Protein AF-A0AAU1XKJ4-F1 (afdb_monomer_lite)

Structure (mmCIF, N/CA/C/O backbone):
data_AF-A0AAU1XKJ4-F1
#
_entry.id   AF-A0AAU1XKJ4-F1
#
loop_
_atom_site.group_PDB
_atom_site.id
_atom_site.type_symbol
_atom_site.label_atom_id
_atom_site.label_alt_id
_atom_site.label_comp_id
_atom_site.label_asym_id
_atom_site.label_entity_id
_atom_site.label_seq_id
_atom_site.pdbx_PDB_ins_code
_atom_site.Cartn_x
_atom_site.Cartn_y
_atom_site.Cartn_z
_atom_site.occupancy
_atom_site.B_iso_or_equiv
_atom_site.auth_seq_id
_atom_site.auth_comp_id
_atom_site.auth_asym_id
_atom_site.auth_atom_id
_atom_site.pdbx_PDB_model_num
ATOM 1 N N . MET A 1 1 ? 27.757 1.708 -13.184 1.00 52.53 1 MET A N 1
ATOM 2 C CA . MET A 1 1 ? 26.737 0.658 -12.968 1.00 52.53 1 MET A CA 1
ATOM 3 C C . MET A 1 1 ? 26.256 0.774 -11.528 1.00 52.53 1 MET A C 1
ATOM 5 O O . MET A 1 1 ? 27.087 0.682 -10.637 1.00 52.53 1 MET A O 1
ATOM 9 N N . ARG A 1 2 ? 24.975 1.084 -11.277 1.00 63.66 2 ARG A N 1
ATOM 10 C CA . ARG A 1 2 ? 24.439 1.049 -9.904 1.00 63.66 2 ARG A CA 1
ATOM 11 C C . ARG A 1 2 ? 24.197 -0.413 -9.542 1.00 63.66 2 ARG A C 1
ATOM 13 O O . ARG A 1 2 ? 23.390 -1.063 -10.196 1.00 63.66 2 ARG A O 1
ATOM 20 N N . ILE A 1 3 ? 24.924 -0.915 -8.551 1.00 77.88 3 ILE A N 1
ATOM 21 C CA . ILE A 1 3 ? 24.706 -2.248 -7.992 1.00 77.88 3 ILE A CA 1
ATOM 22 C C . ILE A 1 3 ? 23.727 -2.063 -6.835 1.00 77.88 3 ILE A C 1
ATOM 24 O O . ILE A 1 3 ? 24.042 -1.385 -5.859 1.00 77.88 3 ILE A O 1
ATOM 28 N N . TYR A 1 4 ? 22.517 -2.592 -6.988 1.00 82.12 4 TYR A N 1
ATOM 29 C CA . TYR A 1 4 ? 21.542 -2.657 -5.904 1.00 82.12 4 TYR A CA 1
ATOM 30 C C . TYR A 1 4 ? 21.776 -3.940 -5.100 1.00 82.12 4 TYR A C 1
ATOM 32 O O . TYR A 1 4 ? 22.198 -4.937 -5.693 1.00 82.12 4 TYR A O 1
ATOM 40 N N . PRO A 1 5 ? 21.512 -3.946 -3.782 1.00 90.19 5 PRO A N 1
ATOM 41 C CA . PRO A 1 5 ? 21.497 -5.196 -3.032 1.00 90.19 5 PRO A CA 1
ATOM 42 C C . PRO A 1 5 ? 20.415 -6.126 -3.591 1.00 90.19 5 PRO A C 1
ATOM 44 O O . PRO A 1 5 ? 19.468 -5.668 -4.240 1.00 90.19 5 PRO A O 1
ATOM 47 N N . GLU A 1 6 ? 20.526 -7.422 -3.312 1.00 93.12 6 GLU A N 1
ATOM 48 C CA . GLU A 1 6 ? 19.455 -8.365 -3.626 1.00 93.12 6 GLU A CA 1
ATOM 49 C C . GLU A 1 6 ? 18.134 -7.867 -3.007 1.00 93.12 6 GLU A C 1
ATOM 51 O O . GLU A 1 6 ? 18.108 -7.495 -1.827 1.00 93.12 6 GLU A O 1
ATOM 56 N N . PRO A 1 7 ? 17.048 -7.747 -3.792 1.00 93.44 7 PRO A N 1
ATOM 57 C CA . PRO A 1 7 ? 15.790 -7.266 -3.253 1.00 93.44 7 PRO A CA 1
ATOM 58 C C . PRO A 1 7 ? 15.210 -8.301 -2.275 1.00 93.44 7 PRO A C 1
ATOM 60 O O . PRO A 1 7 ? 15.307 -9.502 -2.529 1.00 93.44 7 PRO A O 1
ATOM 63 N N . PRO A 1 8 ? 14.544 -7.866 -1.189 1.00 93.69 8 PRO A N 1
ATOM 64 C CA . PRO A 1 8 ? 13.784 -8.771 -0.336 1.00 93.69 8 PRO A CA 1
ATOM 65 C C . PRO A 1 8 ? 12.770 -9.599 -1.136 1.00 93.69 8 PRO A C 1
ATOM 67 O O . PRO A 1 8 ? 12.296 -9.173 -2.193 1.00 93.69 8 PRO A O 1
ATOM 70 N N . ALA A 1 9 ? 12.382 -10.758 -0.603 1.00 91.75 9 ALA A N 1
ATOM 71 C CA . ALA A 1 9 ? 11.401 -11.629 -1.245 1.00 91.75 9 ALA A CA 1
ATOM 72 C C . ALA A 1 9 ? 10.112 -10.868 -1.606 1.00 91.75 9 ALA A C 1
ATOM 74 O O . ALA A 1 9 ? 9.531 -10.160 -0.783 1.00 91.75 9 ALA A O 1
ATOM 75 N N . GLY A 1 10 ? 9.648 -11.018 -2.847 1.00 92.75 10 GLY A N 1
ATOM 76 C CA . GLY A 1 10 ? 8.478 -10.290 -3.336 1.00 92.75 10 GLY A CA 1
ATOM 77 C C . GLY A 1 10 ? 8.740 -8.812 -3.638 1.00 92.75 10 GLY A C 1
ATOM 78 O O . GLY A 1 10 ? 7.778 -8.071 -3.806 1.00 92.75 10 GLY A O 1
ATOM 79 N N . CYS A 1 11 ? 9.993 -8.375 -3.755 1.00 95.94 11 CYS A N 1
ATOM 80 C CA . CYS A 1 11 ? 10.359 -7.038 -4.216 1.00 95.94 11 CYS A CA 1
ATOM 81 C C . CYS A 1 11 ? 11.286 -7.088 -5.435 1.00 95.94 11 CYS A C 1
ATOM 83 O O . CYS A 1 11 ? 11.863 -8.122 -5.762 1.00 95.94 11 CYS A O 1
ATOM 85 N N . TYR A 1 12 ? 11.444 -5.948 -6.101 1.00 95.62 12 TYR A N 1
ATOM 86 C CA . TYR A 1 12 ? 12.410 -5.772 -7.182 1.00 95.62 12 TYR A CA 1
ATOM 87 C C . TYR A 1 12 ? 12.913 -4.325 -7.240 1.00 95.62 12 TYR A C 1
ATOM 89 O O . TYR A 1 12 ? 12.227 -3.398 -6.810 1.00 95.62 12 TYR A O 1
ATOM 97 N N . TRP A 1 13 ? 14.110 -4.110 -7.783 1.00 95.19 13 TRP A N 1
ATOM 98 C CA . TRP A 1 13 ? 14.658 -2.767 -7.984 1.00 95.19 13 TRP A CA 1
ATOM 99 C C . TRP A 1 13 ? 14.323 -2.238 -9.376 1.00 95.19 13 TRP A C 1
ATOM 101 O O . TRP A 1 13 ? 14.498 -2.933 -10.373 1.00 95.19 13 TRP A O 1
ATOM 111 N N . SER A 1 14 ? 13.898 -0.979 -9.457 1.00 94.31 14 SER A N 1
ATOM 112 C CA . SER A 1 14 ? 13.835 -0.241 -10.721 1.00 94.31 14 SER A CA 1
ATOM 113 C C . SER A 1 14 ? 14.092 1.236 -10.473 1.00 94.31 14 SER A C 1
ATOM 115 O O . SER A 1 14 ? 13.501 1.833 -9.573 1.00 94.31 14 SER A O 1
ATOM 117 N N . SER A 1 15 ? 14.987 1.818 -11.274 1.00 89.38 15 SER A N 1
ATOM 118 C CA . SER A 1 15 ? 15.347 3.242 -11.240 1.00 89.38 15 SER A CA 1
ATOM 119 C C . SER A 1 15 ? 15.716 3.782 -9.849 1.00 89.38 15 SER A C 1
ATOM 121 O O . SER A 1 15 ? 15.490 4.947 -9.546 1.00 89.38 15 SER A O 1
ATOM 123 N N . GLY A 1 16 ? 16.319 2.951 -8.993 1.00 90.12 16 GLY A N 1
ATOM 124 C CA . GLY A 1 16 ? 16.716 3.340 -7.633 1.00 90.12 16 GLY A CA 1
ATOM 125 C C . GLY A 1 16 ? 15.623 3.239 -6.578 1.00 90.12 16 GLY A C 1
ATOM 126 O O . GLY A 1 16 ? 15.869 3.596 -5.432 1.00 90.12 16 GLY A O 1
ATOM 127 N N . THR A 1 17 ? 14.455 2.723 -6.942 1.00 94.06 17 THR A N 1
ATOM 128 C CA . THR A 1 17 ? 13.331 2.503 -6.038 1.00 94.06 17 THR A CA 1
ATOM 129 C C . THR A 1 17 ? 13.136 1.007 -5.821 1.00 94.06 17 THR A C 1
ATOM 131 O O . THR A 1 17 ? 13.204 0.226 -6.775 1.00 94.06 17 THR A O 1
ATOM 134 N N . LEU A 1 18 ? 12.905 0.610 -4.568 1.00 96.69 18 LEU A N 1
ATOM 135 C CA . LEU A 1 18 ? 12.496 -0.747 -4.229 1.00 96.69 18 LEU A CA 1
ATOM 136 C C . LEU A 1 18 ? 10.986 -0.853 -4.421 1.00 96.69 18 LEU A C 1
ATOM 138 O O . LEU A 1 18 ? 10.225 -0.138 -3.772 1.00 96.69 18 LEU A O 1
ATOM 142 N N . TRP A 1 19 ? 10.552 -1.726 -5.317 1.00 96.88 19 TRP A N 1
ATOM 143 C CA . TRP A 1 19 ? 9.151 -1.929 -5.655 1.00 96.88 19 TRP A CA 1
ATOM 144 C C . TRP A 1 19 ? 8.639 -3.213 -5.032 1.00 96.88 19 TRP A C 1
ATOM 146 O O . TRP A 1 19 ? 9.316 -4.239 -5.073 1.00 96.88 19 TRP A O 1
ATOM 156 N N . TRP A 1 20 ? 7.424 -3.166 -4.499 1.00 96.19 20 TRP A N 1
ATOM 157 C CA . TRP A 1 20 ? 6.749 -4.346 -3.979 1.00 96.19 20 TRP A CA 1
ATOM 158 C C . TRP A 1 20 ? 5.973 -5.076 -5.079 1.00 96.19 20 TRP A C 1
ATOM 160 O O . TRP A 1 20 ? 5.207 -4.477 -5.832 1.00 96.19 20 TRP A O 1
ATOM 170 N N . THR A 1 21 ? 6.111 -6.393 -5.144 1.00 94.00 21 THR A N 1
ATOM 171 C CA . THR A 1 21 ? 5.265 -7.262 -5.962 1.00 94.00 21 T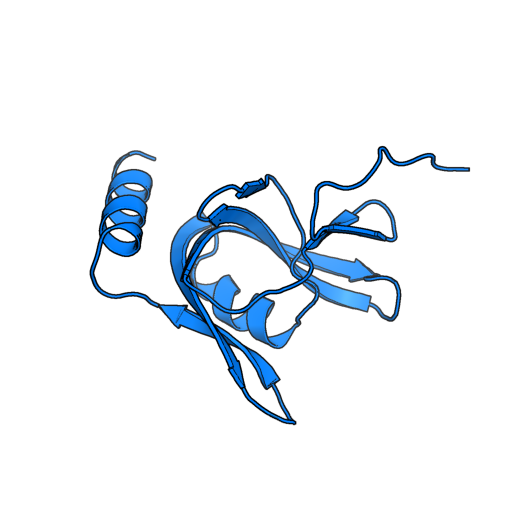HR A CA 1
ATOM 172 C C . THR A 1 21 ? 3.956 -7.478 -5.222 1.00 94.00 21 THR A C 1
ATOM 174 O O . THR A 1 21 ? 3.890 -8.250 -4.268 1.00 94.00 21 THR A O 1
ATOM 177 N N . VAL A 1 22 ? 2.914 -6.775 -5.664 1.00 93.00 22 VAL A N 1
ATOM 178 C CA . VAL A 1 22 ? 1.602 -6.787 -5.008 1.00 93.00 22 VAL A CA 1
ATOM 179 C C . VAL A 1 22 ? 1.047 -8.209 -4.919 1.00 93.00 22 VAL A C 1
ATOM 181 O O . VAL A 1 22 ? 0.990 -8.933 -5.914 1.00 93.00 22 VAL A O 1
ATOM 184 N N . GLN A 1 23 ? 0.599 -8.582 -3.723 1.00 91.44 23 GLN A N 1
ATOM 185 C CA . GLN A 1 23 ? -0.062 -9.852 -3.439 1.00 91.44 23 GLN A CA 1
ATOM 186 C C . GLN A 1 23 ? -1.406 -9.594 -2.746 1.00 91.44 23 GLN A C 1
ATOM 188 O O . GLN A 1 23 ? -1.511 -8.629 -1.984 1.00 91.44 23 GLN A O 1
ATOM 193 N N . PRO A 1 24 ? -2.432 -10.427 -2.996 1.00 93.25 24 PRO A N 1
ATOM 194 C CA . PRO A 1 24 ? -3.698 -10.324 -2.285 1.00 93.25 24 PRO A CA 1
ATOM 195 C C . PRO A 1 24 ? -3.542 -10.734 -0.815 1.00 93.25 24 PRO A C 1
ATOM 197 O O . PRO A 1 24 ? -2.675 -11.541 -0.479 1.00 93.25 24 PRO A O 1
ATOM 200 N N . GLY A 1 25 ? -4.422 -10.215 0.040 1.00 94.44 25 GLY A N 1
ATOM 201 C CA . GLY A 1 25 ? -4.462 -10.535 1.469 1.00 94.44 25 GLY A CA 1
ATOM 202 C C . GLY A 1 25 ? -4.439 -9.306 2.371 1.00 94.44 25 GLY A C 1
ATOM 203 O O . GLY A 1 25 ? -4.428 -8.171 1.895 1.00 94.44 25 GLY A O 1
ATOM 204 N N . ASP A 1 26 ? -4.459 -9.551 3.679 1.00 96.31 26 ASP A N 1
ATOM 205 C CA . ASP A 1 26 ? -4.487 -8.494 4.690 1.00 96.31 26 ASP A CA 1
ATOM 206 C C . ASP A 1 26 ? -3.085 -7.960 4.946 1.00 96.31 26 ASP A C 1
ATOM 208 O O . ASP A 1 26 ? -2.145 -8.723 5.191 1.00 96.31 26 ASP A O 1
ATOM 212 N N . VAL A 1 27 ? -2.959 -6.640 4.882 1.00 96.69 27 VAL A N 1
ATOM 213 C CA . VAL A 1 27 ? -1.695 -5.928 5.002 1.00 96.69 27 VAL A CA 1
ATOM 214 C C . VAL A 1 27 ? -1.920 -4.650 5.796 1.00 96.69 27 VAL A C 1
ATOM 216 O O .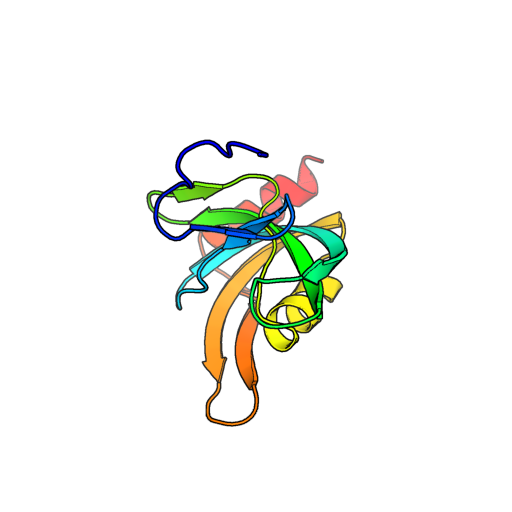 VAL A 1 27 ? -2.914 -3.948 5.610 1.00 96.69 27 VAL A O 1
ATOM 219 N N . LEU A 1 28 ? -0.972 -4.342 6.667 1.00 97.62 28 LEU A N 1
ATOM 220 C CA . LEU A 1 28 ? -0.885 -3.075 7.366 1.00 97.62 28 LEU A CA 1
ATOM 221 C C . LEU A 1 28 ? 0.141 -2.190 6.647 1.00 97.62 28 LEU A C 1
ATOM 223 O O . LEU A 1 28 ? 1.291 -2.585 6.471 1.00 97.62 28 LEU A O 1
ATOM 227 N N . PHE A 1 29 ? -0.268 -0.998 6.224 1.00 97.94 29 PHE A N 1
ATOM 228 C CA . PHE A 1 29 ? 0.607 -0.029 5.570 1.00 97.94 29 PHE A CA 1
ATOM 229 C C . PHE A 1 29 ? 0.796 1.211 6.426 1.00 97.94 29 PHE A C 1
ATOM 231 O O . PHE A 1 29 ? -0.184 1.724 6.947 1.00 97.94 29 PHE A O 1
ATOM 238 N N . PHE A 1 30 ? 2.005 1.763 6.478 1.00 98.19 30 PHE A N 1
ATOM 239 C CA . PHE A 1 30 ? 2.178 3.189 6.761 1.00 98.19 30 PHE A CA 1
ATOM 240 C C . PHE A 1 30 ? 2.397 3.914 5.441 1.00 98.19 30 PHE A C 1
ATOM 242 O O . PHE A 1 30 ? 3.333 3.581 4.713 1.00 98.19 30 PHE A O 1
ATOM 249 N N . VAL A 1 31 ? 1.550 4.885 5.105 1.00 97.94 31 VAL A N 1
ATOM 250 C CA . VAL A 1 31 ? 1.628 5.569 3.806 1.00 97.94 31 VAL A CA 1
ATOM 251 C C . VAL A 1 31 ? 2.408 6.868 3.950 1.00 97.94 31 VAL A C 1
ATOM 253 O O . VAL A 1 31 ? 1.919 7.826 4.537 1.00 97.94 31 VAL A O 1
ATOM 256 N N . HIS A 1 32 ? 3.611 6.937 3.378 1.00 98.00 32 HIS A N 1
ATOM 257 C CA . HIS A 1 32 ? 4.464 8.123 3.497 1.00 98.00 32 HIS A CA 1
ATOM 258 C C . HIS A 1 32 ? 3.999 9.250 2.572 1.00 98.00 32 HIS A C 1
ATOM 260 O O . HIS A 1 32 ? 3.687 10.348 3.022 1.00 98.00 32 HIS A O 1
ATOM 266 N N . HIS A 1 33 ? 3.995 8.994 1.264 1.00 97.19 33 HIS A N 1
ATOM 267 C CA . HIS A 1 33 ? 3.645 9.965 0.224 1.00 97.19 33 HIS A CA 1
ATOM 268 C C . HIS A 1 33 ? 3.497 9.268 -1.136 1.00 97.19 33 HIS A C 1
ATOM 270 O O . HIS A 1 33 ? 3.827 8.090 -1.292 1.00 97.19 33 HIS A O 1
ATOM 276 N N . LEU A 1 34 ? 3.021 10.011 -2.136 1.00 96.94 34 LEU A N 1
ATOM 277 C CA . LEU A 1 34 ? 3.037 9.589 -3.534 1.00 96.94 34 LEU A CA 1
ATOM 278 C C . LEU A 1 34 ? 4.286 10.123 -4.245 1.00 96.94 34 LEU A C 1
ATOM 280 O O . LEU A 1 34 ? 4.652 11.285 -4.083 1.00 96.94 34 LEU A O 1
ATOM 284 N N . VAL A 1 35 ? 4.893 9.297 -5.092 1.00 96.19 35 VAL A N 1
ATOM 285 C CA . VAL A 1 35 ? 6.001 9.673 -5.982 1.00 96.19 35 VAL A CA 1
ATOM 286 C C . VAL A 1 35 ? 5.653 9.365 -7.429 1.00 96.19 35 VAL A C 1
ATOM 288 O O . VAL A 1 35 ? 4.868 8.460 -7.707 1.00 96.19 35 VAL A O 1
ATOM 291 N N . ARG A 1 36 ? 6.267 10.083 -8.374 1.00 96.25 36 ARG A N 1
ATOM 292 C CA . ARG A 1 36 ? 6.374 9.611 -9.759 1.00 96.25 36 ARG A CA 1
ATOM 293 C C . ARG A 1 36 ? 7.681 8.854 -9.911 1.00 96.25 36 ARG A C 1
ATOM 295 O O . ARG A 1 36 ? 8.740 9.411 -9.642 1.00 96.25 36 ARG A O 1
ATOM 302 N N . ALA A 1 37 ? 7.603 7.591 -10.307 1.00 94.62 37 ALA A N 1
ATOM 303 C CA . ALA A 1 37 ? 8.782 6.754 -10.478 1.00 94.62 37 ALA A CA 1
ATOM 304 C C . ALA A 1 37 ? 8.584 5.733 -11.602 1.00 94.62 37 ALA A C 1
ATOM 306 O O . ALA A 1 37 ? 7.464 5.313 -11.904 1.00 94.62 37 ALA A O 1
ATOM 307 N N . HIS A 1 38 ? 9.691 5.329 -12.223 1.00 94.06 38 HIS A N 1
ATOM 308 C CA . HIS A 1 38 ? 9.688 4.330 -13.285 1.00 94.06 38 HIS A CA 1
ATOM 309 C C . HIS A 1 38 ? 9.762 2.921 -12.688 1.00 94.06 38 HIS A C 1
ATOM 311 O O . HIS A 1 38 ? 10.758 2.549 -12.064 1.00 94.06 38 HIS A O 1
ATOM 317 N N . ASN A 1 39 ? 8.721 2.117 -12.903 1.00 91.69 39 ASN A N 1
ATOM 318 C CA . ASN A 1 39 ? 8.586 0.788 -12.293 1.00 91.69 39 ASN A CA 1
ATOM 319 C C . ASN A 1 39 ? 9.230 -0.352 -13.102 1.00 91.69 39 ASN A C 1
ATOM 321 O O . ASN A 1 39 ? 8.980 -1.518 -12.810 1.00 91.69 39 ASN A O 1
ATOM 325 N N . GLY A 1 40 ? 9.988 -0.008 -14.143 1.00 90.06 40 GLY A N 1
ATOM 326 C CA . GLY A 1 40 ? 10.636 -0.937 -15.074 1.00 90.06 40 GLY A CA 1
ATOM 327 C C . GLY A 1 40 ? 9.905 -1.039 -16.412 1.00 90.06 40 GLY A C 1
ATOM 328 O O . GLY A 1 40 ? 10.527 -1.348 -17.421 1.00 90.06 40 GLY A O 1
ATOM 329 N N . HIS A 1 41 ? 8.620 -0.680 -16.448 1.00 88.94 41 HIS A N 1
ATOM 330 C CA . HIS A 1 41 ? 7.799 -0.713 -17.661 1.00 88.94 41 HIS A CA 1
ATOM 331 C C . HIS A 1 41 ? 7.319 0.669 -18.103 1.00 88.94 41 HIS A C 1
ATOM 333 O O . HIS A 1 41 ? 7.192 0.922 -19.297 1.00 88.94 41 HIS A O 1
ATOM 339 N N . ARG A 1 42 ? 6.994 1.542 -17.145 1.00 92.19 42 ARG A N 1
ATOM 340 C CA . ARG A 1 42 ? 6.543 2.914 -17.401 1.00 92.19 42 ARG A CA 1
ATOM 341 C C . ARG A 1 42 ? 6.704 3.784 -16.159 1.00 92.19 42 ARG A C 1
ATOM 343 O O . ARG A 1 42 ? 6.849 3.275 -15.044 1.00 92.19 42 ARG A O 1
ATOM 350 N N . GLU A 1 43 ? 6.600 5.095 -16.342 1.00 95.19 43 GLU A N 1
ATOM 351 C CA . GLU A 1 43 ? 6.399 6.020 -15.228 1.00 95.19 43 GLU A CA 1
ATOM 352 C C . GLU A 1 43 ? 4.995 5.839 -14.633 1.00 95.19 43 GLU A C 1
ATOM 354 O O . GLU A 1 43 ? 3.993 5.762 -15.351 1.00 95.19 43 GLU A O 1
ATOM 359 N N . VAL A 1 44 ? 4.922 5.750 -13.307 1.00 94.38 44 VAL A N 1
ATOM 360 C CA . VAL A 1 44 ? 3.670 5.636 -12.557 1.00 94.38 44 VAL A CA 1
ATOM 361 C C . VAL A 1 44 ? 3.682 6.556 -11.343 1.00 94.38 44 VAL A C 1
ATOM 363 O O . VAL A 1 44 ? 4.735 6.837 -10.773 1.00 94.38 44 VAL A O 1
ATOM 366 N N . THR A 1 45 ? 2.495 6.979 -10.909 1.00 95.88 45 THR A N 1
ATOM 367 C CA . THR A 1 45 ? 2.304 7.502 -9.552 1.00 95.88 45 THR A CA 1
ATOM 368 C C . THR A 1 45 ? 2.207 6.326 -8.585 1.00 95.88 45 THR A C 1
ATOM 370 O O . THR A 1 45 ? 1.283 5.516 -8.696 1.00 95.88 45 THR A O 1
ATOM 373 N N . ALA A 1 46 ? 3.159 6.234 -7.663 1.00 97.12 46 ALA A N 1
ATOM 374 C CA . ALA A 1 46 ? 3.317 5.143 -6.715 1.00 97.12 46 ALA A CA 1
ATOM 375 C C . ALA A 1 46 ? 3.236 5.656 -5.277 1.00 97.12 46 ALA A C 1
ATOM 377 O O . ALA A 1 46 ? 3.838 6.677 -4.954 1.00 97.12 46 ALA A O 1
ATOM 378 N N . ALA A 1 47 ? 2.529 4.939 -4.409 1.00 97.88 47 ALA A N 1
ATOM 379 C CA . ALA A 1 47 ? 2.606 5.169 -2.972 1.00 97.88 47 ALA A CA 1
ATOM 380 C C . ALA A 1 47 ? 3.906 4.575 -2.431 1.00 97.88 47 ALA A C 1
ATOM 382 O O . ALA A 1 47 ? 4.207 3.411 -2.700 1.00 97.88 47 ALA A O 1
ATOM 383 N N . VAL A 1 48 ? 4.660 5.374 -1.678 1.00 98.19 48 VAL A N 1
ATOM 384 C CA . VAL A 1 48 ? 5.788 4.904 -0.873 1.00 98.19 48 VAL A CA 1
ATOM 385 C C . VAL A 1 48 ? 5.250 4.545 0.499 1.00 98.19 48 VAL A C 1
ATOM 387 O O . VAL A 1 48 ? 4.657 5.386 1.177 1.00 98.19 48 VAL A O 1
ATOM 390 N N . VAL A 1 49 ? 5.444 3.294 0.896 1.00 98.25 49 VAL A N 1
ATOM 391 C CA . VAL A 1 49 ? 4.836 2.732 2.097 1.00 98.25 49 VAL A CA 1
ATOM 392 C C . VAL A 1 49 ? 5.843 1.938 2.916 1.00 98.25 49 VAL A C 1
ATOM 394 O O . VAL A 1 49 ? 6.781 1.353 2.371 1.00 98.25 49 VAL A O 1
ATOM 397 N N . ASP A 1 50 ? 5.620 1.881 4.221 1.00 97.75 50 ASP A N 1
ATOM 398 C CA . ASP A 1 50 ? 6.044 0.712 4.986 1.00 97.75 50 ASP A CA 1
ATOM 399 C C . ASP A 1 50 ? 4.928 -0.326 4.901 1.00 97.75 50 ASP A C 1
ATOM 401 O O . ASP A 1 50 ? 3.752 0.032 4.921 1.00 97.75 50 ASP A O 1
ATOM 405 N N . LEU A 1 51 ? 5.285 -1.598 4.785 1.00 95.81 51 LEU A N 1
ATOM 406 C CA . LEU A 1 51 ? 4.356 -2.716 4.683 1.00 95.81 51 LEU A CA 1
ATOM 407 C C . LEU A 1 51 ? 4.650 -3.705 5.802 1.00 95.81 51 LEU A C 1
ATOM 409 O O . LEU A 1 51 ? 5.795 -4.100 5.995 1.00 95.81 51 LEU A O 1
ATOM 413 N N . HIS A 1 52 ? 3.596 -4.142 6.476 1.00 95.62 52 HIS A N 1
ATOM 414 C CA . HIS A 1 52 ? 3.616 -5.150 7.523 1.00 95.62 52 HIS A CA 1
ATOM 415 C C . HIS A 1 52 ? 2.569 -6.217 7.200 1.00 95.62 52 HIS A C 1
ATOM 417 O O . HIS A 1 52 ? 1.385 -5.929 7.007 1.00 95.62 52 HIS A O 1
ATOM 423 N N . ARG A 1 53 ? 3.002 -7.471 7.113 1.00 91.56 53 ARG A N 1
ATOM 424 C CA . ARG A 1 53 ? 2.134 -8.637 6.907 1.00 91.56 53 ARG A CA 1
ATOM 425 C C . ARG A 1 53 ? 2.744 -9.854 7.581 1.00 91.56 53 ARG A C 1
ATOM 427 O O . ARG A 1 53 ? 3.890 -9.846 8.016 1.00 91.56 53 ARG A O 1
ATOM 434 N N . THR A 1 54 ? 1.995 -10.950 7.631 1.00 88.31 54 THR A N 1
ATOM 435 C CA . THR A 1 54 ? 2.509 -12.198 8.207 1.00 88.31 54 THR A CA 1
ATOM 436 C C . THR A 1 54 ? 3.789 -12.647 7.494 1.00 88.31 54 THR A C 1
ATOM 438 O O . THR A 1 54 ? 3.765 -12.931 6.296 1.00 88.31 54 THR A O 1
ATOM 441 N N . GLY A 1 55 ? 4.890 -12.693 8.252 1.00 87.31 55 GLY A N 1
ATOM 442 C CA . GLY A 1 55 ? 6.210 -13.129 7.791 1.00 87.31 55 GLY A CA 1
ATOM 443 C C . GLY A 1 55 ? 7.004 -12.092 6.995 1.00 87.31 55 GLY A C 1
ATOM 444 O O . GLY A 1 55 ? 8.033 -12.450 6.429 1.00 87.31 55 GLY A O 1
ATOM 445 N N . GLN A 1 56 ? 6.544 -10.840 6.902 1.00 90.94 56 GLN A N 1
ATOM 446 C CA . GLN A 1 56 ? 7.241 -9.824 6.121 1.00 90.94 56 GLN A CA 1
ATOM 447 C C . GLN A 1 56 ? 6.965 -8.406 6.623 1.00 90.94 56 GLN A C 1
ATOM 449 O O . GLN A 1 56 ? 5.828 -7.934 6.585 1.00 90.94 56 GLN A O 1
ATOM 454 N N . ASP A 1 57 ? 8.051 -7.713 6.956 1.00 95.00 57 ASP A N 1
ATOM 455 C CA . ASP A 1 57 ? 8.078 -6.287 7.255 1.00 95.00 57 ASP A CA 1
ATOM 456 C C . ASP A 1 57 ? 9.032 -5.598 6.275 1.00 95.00 57 ASP A C 1
ATOM 458 O O . ASP A 1 57 ? 10.214 -5.933 6.179 1.00 95.00 57 ASP A O 1
ATOM 462 N N . LEU A 1 58 ? 8.508 -4.652 5.503 1.00 95.62 58 LEU A N 1
ATOM 463 C CA . LEU A 1 58 ? 9.243 -3.906 4.490 1.00 95.62 58 LEU A CA 1
ATOM 464 C C . LEU A 1 58 ? 9.135 -2.414 4.775 1.00 95.62 58 LEU A C 1
ATOM 466 O O . LEU A 1 58 ? 8.077 -1.908 5.141 1.00 95.62 58 LEU A O 1
ATOM 470 N N . LYS A 1 59 ? 10.232 -1.693 4.560 1.00 95.81 59 LYS A N 1
ATOM 471 C CA . LYS A 1 59 ? 10.310 -0.250 4.787 1.00 95.81 59 LYS A CA 1
ATOM 472 C C . LYS A 1 59 ? 10.522 0.487 3.475 1.00 95.81 59 LYS A C 1
ATOM 474 O O . LYS A 1 59 ? 11.339 0.062 2.659 1.00 95.81 59 LYS A O 1
ATOM 479 N N . ARG A 1 60 ? 9.808 1.604 3.299 1.00 96.06 60 ARG A N 1
ATOM 480 C CA . ARG A 1 60 ? 9.933 2.523 2.151 1.00 96.06 60 ARG A CA 1
ATOM 481 C C . ARG A 1 60 ? 9.916 1.827 0.782 1.00 96.06 60 ARG A C 1
ATOM 483 O O . ARG A 1 60 ? 10.759 2.095 -0.074 1.00 96.06 60 ARG A O 1
ATOM 490 N N . VAL A 1 61 ? 8.943 0.950 0.567 1.00 97.31 61 VAL A N 1
ATOM 491 C CA . VAL A 1 61 ? 8.714 0.295 -0.726 1.00 97.31 61 VAL A CA 1
ATOM 492 C C . VAL A 1 61 ? 7.684 1.057 -1.548 1.00 97.31 61 VAL A C 1
ATOM 494 O O . VAL A 1 61 ? 6.716 1.592 -1.014 1.00 97.31 61 VAL A O 1
ATOM 497 N N . ALA A 1 62 ? 7.881 1.109 -2.861 1.00 97.69 62 ALA A N 1
ATOM 498 C CA . ALA A 1 62 ? 6.927 1.697 -3.786 1.00 97.69 62 ALA A CA 1
ATOM 499 C C . ALA A 1 62 ? 5.909 0.659 -4.265 1.00 97.69 62 ALA A C 1
ATOM 501 O O . ALA A 1 62 ? 6.252 -0.470 -4.629 1.00 97.69 62 ALA A O 1
ATOM 502 N N . VAL A 1 63 ? 4.644 1.064 -4.318 1.00 96.62 63 VAL A N 1
ATOM 503 C CA . VAL A 1 63 ? 3.553 0.247 -4.845 1.00 96.62 63 VAL A CA 1
ATOM 504 C C . VAL A 1 63 ? 3.452 0.442 -6.368 1.00 96.62 63 VAL A C 1
ATOM 506 O O . VAL A 1 63 ? 3.126 1.539 -6.824 1.00 96.62 63 VAL A O 1
ATOM 509 N N . PRO A 1 64 ? 3.671 -0.599 -7.198 1.00 93.62 64 PRO A N 1
ATOM 510 C CA . PRO A 1 64 ? 3.729 -0.462 -8.659 1.00 93.62 64 PRO A CA 1
ATOM 511 C C . PRO A 1 64 ? 2.365 -0.262 -9.321 1.00 93.62 64 PRO A C 1
ATOM 513 O O . PRO A 1 64 ? 2.297 0.071 -10.505 1.00 93.62 64 PRO A O 1
ATOM 516 N N . SER A 1 65 ? 1.274 -0.494 -8.588 1.00 92.62 65 SER A N 1
ATOM 517 C CA . SER A 1 65 ? -0.091 -0.352 -9.088 1.00 92.62 65 SER A CA 1
ATOM 518 C C . SER A 1 65 ? -0.611 1.074 -8.860 1.00 92.62 65 SER A C 1
ATOM 520 O O . SER A 1 65 ? -0.768 1.479 -7.703 1.00 92.62 65 SER A O 1
ATOM 522 N N . PRO A 1 66 ? -0.955 1.827 -9.925 1.00 92.06 66 PRO A N 1
ATOM 523 C CA . PRO A 1 66 ? -1.514 3.170 -9.777 1.00 92.06 66 PRO A CA 1
ATOM 524 C C . PRO A 1 66 ? -2.884 3.187 -9.091 1.00 92.06 66 PRO A C 1
ATOM 526 O O . PRO A 1 66 ? -3.190 4.129 -8.366 1.00 92.06 66 PRO A O 1
ATOM 529 N N . SER A 1 67 ? -3.723 2.163 -9.312 1.00 92.94 67 SER A N 1
ATOM 530 C CA . SER A 1 67 ? -5.039 2.083 -8.662 1.00 92.94 67 SER A CA 1
ATOM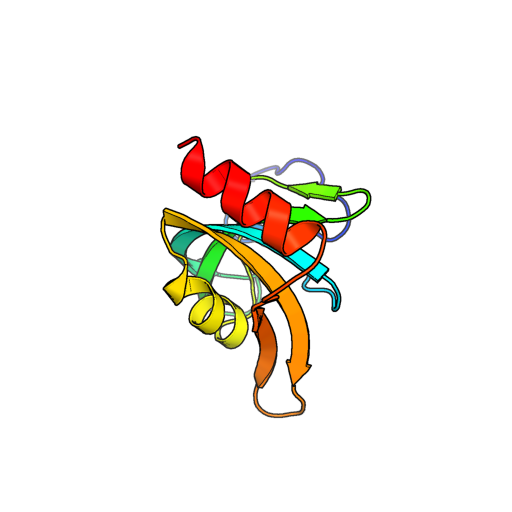 531 C C . SER A 1 67 ? -4.894 1.847 -7.165 1.00 92.94 67 SER A C 1
ATOM 533 O O . SER A 1 67 ? -5.523 2.549 -6.384 1.00 92.94 67 SER A O 1
ATOM 535 N N . LEU A 1 68 ? -3.999 0.937 -6.774 1.00 95.12 68 LEU A N 1
ATOM 536 C CA . LEU A 1 68 ? -3.732 0.664 -5.368 1.00 95.12 68 LEU A CA 1
ATOM 537 C C . LEU A 1 68 ? 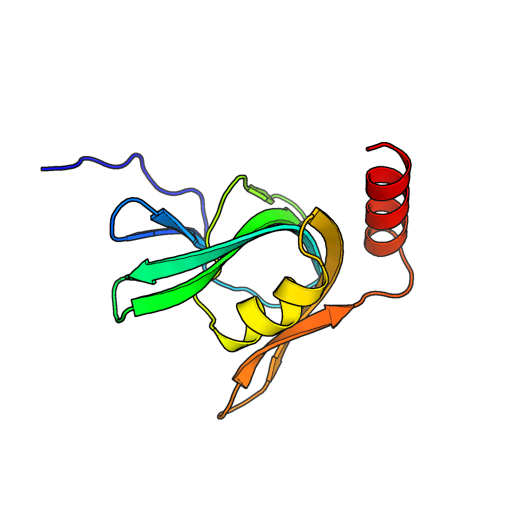-3.076 1.863 -4.680 1.00 95.12 68 LEU A C 1
ATOM 539 O O . LEU A 1 68 ? -3.468 2.224 -3.582 1.00 95.12 68 LEU A O 1
ATOM 543 N N . SER A 1 69 ? -2.124 2.521 -5.346 1.00 96.00 69 SER A N 1
ATOM 544 C CA . SER A 1 69 ? -1.486 3.731 -4.815 1.00 96.00 69 SER A CA 1
ATOM 545 C C . SER A 1 69 ? -2.491 4.857 -4.585 1.00 96.00 69 SER A C 1
ATOM 547 O O . SER A 1 69 ? -2.407 5.560 -3.586 1.00 96.00 69 SER A O 1
ATOM 549 N N . ARG A 1 70 ? -3.466 5.012 -5.490 1.00 94.81 70 ARG A N 1
ATOM 550 C CA . ARG A 1 70 ? -4.554 5.982 -5.334 1.00 94.81 70 ARG A CA 1
ATOM 551 C C . ARG A 1 70 ? -5.471 5.631 -4.170 1.00 94.81 70 ARG A C 1
ATOM 553 O O . ARG A 1 70 ? -5.817 6.530 -3.416 1.00 94.81 70 ARG A O 1
ATOM 560 N N . ASP A 1 71 ? -5.855 4.363 -4.042 1.00 95.88 71 ASP A N 1
ATOM 561 C CA . ASP A 1 71 ? -6.674 3.913 -2.917 1.00 95.88 71 ASP A CA 1
ATOM 562 C C . ASP A 1 71 ? -5.918 4.177 -1.599 1.00 95.88 71 ASP A C 1
ATOM 564 O O . ASP A 1 71 ? -6.483 4.759 -0.684 1.00 95.88 71 ASP A O 1
ATOM 568 N N . LEU A 1 72 ? -4.614 3.873 -1.536 1.00 97.00 72 LEU A N 1
ATOM 569 C CA . LEU A 1 72 ? -3.773 4.087 -0.352 1.00 97.00 72 LEU A CA 1
ATOM 570 C C . LEU A 1 72 ? -3.538 5.564 0.005 1.00 97.00 72 LEU A C 1
ATOM 572 O O . LEU A 1 72 ? -3.322 5.886 1.171 1.00 97.00 72 LEU A O 1
ATOM 576 N N . ALA A 1 73 ? -3.581 6.470 -0.974 1.00 96.75 73 ALA A N 1
ATOM 577 C CA . ALA A 1 73 ? -3.259 7.884 -0.782 1.00 96.75 73 ALA A CA 1
ATOM 578 C C . ALA A 1 73 ? -4.145 8.580 0.262 1.00 96.75 73 ALA A C 1
ATOM 580 O O . ALA A 1 73 ? -3.704 9.535 0.898 1.00 96.75 73 ALA A O 1
ATOM 581 N N . VAL A 1 74 ? -5.373 8.095 0.478 1.00 96.69 74 VAL A N 1
ATOM 582 C CA . VAL A 1 74 ? -6.271 8.658 1.499 1.00 96.69 74 VAL A CA 1
ATOM 583 C C . VAL A 1 74 ? -5.702 8.497 2.914 1.00 96.69 74 VAL A C 1
ATOM 585 O O . VAL A 1 74 ? -6.035 9.286 3.794 1.00 96.69 74 VAL A O 1
ATOM 588 N N . TRP A 1 75 ? -4.803 7.531 3.128 1.00 97.38 75 TRP A N 1
ATOM 589 C CA . TRP A 1 75 ? -4.122 7.275 4.397 1.00 97.38 75 TRP A CA 1
ATOM 590 C C . TRP A 1 75 ? -2.717 7.876 4.480 1.00 97.38 75 TRP A C 1
ATOM 592 O O . TRP A 1 75 ? -1.931 7.462 5.326 1.00 97.38 75 TRP A O 1
ATOM 602 N N . GLN A 1 76 ? -2.373 8.855 3.641 1.00 97.44 76 GLN A N 1
ATOM 603 C CA . GLN A 1 76 ? -1.074 9.520 3.747 1.00 97.44 76 GLN A CA 1
ATOM 604 C C . GLN A 1 76 ? -0.837 10.069 5.168 1.00 97.44 76 GLN A C 1
ATOM 606 O O . GLN A 1 76 ? -1.697 10.745 5.731 1.00 97.44 76 GLN A O 1
ATOM 611 N N . GLY A 1 77 ? 0.334 9.762 5.730 1.00 96.94 77 GLY A N 1
ATOM 612 C CA . GLY A 1 77 ? 0.760 10.142 7.077 1.00 96.94 77 GLY A CA 1
ATOM 613 C C . GLY A 1 77 ? 0.240 9.247 8.205 1.00 96.94 77 GLY A C 1
ATOM 614 O O . GLY A 1 77 ? 0.440 9.593 9.363 1.00 96.94 77 GLY A O 1
ATOM 615 N N . ARG A 1 78 ? -0.428 8.127 7.904 1.00 96.69 78 ARG A N 1
ATOM 616 C CA . ARG A 1 78 ? -1.029 7.243 8.915 1.00 96.69 78 ARG A CA 1
ATOM 617 C C . ARG A 1 78 ? -0.922 5.766 8.551 1.00 96.69 78 ARG A C 1
ATOM 619 O O . ARG A 1 78 ? -0.701 5.392 7.396 1.00 96.69 78 ARG A O 1
ATOM 626 N N . TRP A 1 79 ? -1.103 4.934 9.568 1.00 97.50 79 TRP A N 1
ATOM 627 C CA . TRP A 1 79 ? -1.257 3.495 9.448 1.00 97.50 79 TRP A CA 1
ATOM 628 C C . TRP A 1 79 ? -2.644 3.130 8.918 1.00 97.50 79 TRP A C 1
ATOM 630 O O . TRP A 1 79 ? -3.655 3.690 9.343 1.00 97.50 79 TRP A O 1
ATOM 640 N N . ALA A 1 80 ? -2.684 2.173 7.995 1.00 97.44 80 ALA A N 1
ATOM 641 C CA . ALA A 1 80 ? -3.876 1.693 7.318 1.00 97.44 80 ALA A CA 1
ATOM 642 C C . ALA A 1 80 ? -3.875 0.165 7.266 1.00 97.44 80 ALA A C 1
ATOM 644 O O . ALA A 1 80 ? -3.036 -0.445 6.601 1.00 97.44 80 ALA A O 1
ATOM 645 N N . ALA A 1 81 ? -4.838 -0.452 7.945 1.00 98.00 81 ALA A N 1
ATOM 646 C CA . ALA A 1 81 ? -5.126 -1.869 7.790 1.00 98.00 81 ALA A CA 1
ATOM 647 C C . ALA A 1 81 ? -6.049 -2.066 6.590 1.00 98.00 81 ALA A C 1
ATOM 649 O O . ALA A 1 81 ? -7.155 -1.523 6.556 1.00 98.00 81 ALA A O 1
ATOM 650 N N . VAL A 1 82 ? -5.600 -2.831 5.598 1.00 97.56 82 VAL A N 1
ATOM 651 C CA . VAL A 1 82 ? -6.361 -3.041 4.366 1.00 97.56 82 VAL A CA 1
ATOM 652 C C . VAL A 1 82 ? -6.312 -4.492 3.916 1.00 97.56 82 VAL A C 1
ATOM 654 O O . VAL A 1 82 ? -5.316 -5.193 4.093 1.00 97.56 82 VAL A O 1
ATOM 657 N N . ARG A 1 83 ? -7.374 -4.927 3.244 1.00 96.75 83 ARG A N 1
ATOM 658 C CA . ARG A 1 83 ? -7.372 -6.127 2.414 1.00 96.75 83 ARG A CA 1
ATOM 659 C C . ARG A 1 83 ? -7.046 -5.747 0.978 1.00 96.75 83 ARG A C 1
ATOM 661 O O . ARG A 1 83 ? -7.763 -4.966 0.349 1.00 96.75 83 ARG A O 1
ATOM 668 N N . ILE A 1 84 ? -5.977 -6.331 0.449 1.00 95.69 84 ILE A N 1
ATOM 669 C CA . ILE A 1 84 ? -5.604 -6.214 -0.956 1.00 95.69 84 ILE A CA 1
ATOM 670 C C . ILE A 1 84 ? -6.388 -7.229 -1.776 1.00 95.69 84 ILE A C 1
ATOM 672 O O . ILE A 1 84 ? -6.291 -8.439 -1.560 1.00 95.69 84 ILE A O 1
ATOM 676 N N . LEU A 1 85 ? -7.146 -6.727 -2.748 1.00 94.12 85 LEU A N 1
ATOM 677 C CA . LEU A 1 85 ? -7.969 -7.525 -3.651 1.00 94.12 85 LEU A CA 1
ATOM 678 C C . LEU A 1 85 ? -7.534 -7.319 -5.098 1.00 94.12 85 LEU A C 1
ATOM 680 O O . LEU A 1 85 ? -7.107 -6.228 -5.487 1.00 94.12 85 LEU A O 1
ATOM 684 N N . ARG A 1 86 ? -7.691 -8.365 -5.911 1.00 88.62 86 ARG A N 1
ATOM 685 C CA . ARG A 1 86 ? -7.490 -8.293 -7.359 1.00 88.62 86 ARG A CA 1
ATOM 686 C C . ARG A 1 86 ? -8.822 -7.977 -8.049 1.00 88.62 86 ARG A C 1
ATOM 688 O O . ARG A 1 86 ? -9.653 -8.863 -8.206 1.00 88.62 86 ARG A O 1
ATOM 695 N N . ASP A 1 87 ? -9.022 -6.728 -8.468 1.00 76.44 87 ASP A N 1
ATOM 696 C CA . ASP A 1 87 ? -10.297 -6.213 -9.012 1.00 76.44 87 ASP A CA 1
ATOM 697 C C . ASP A 1 87 ? -10.313 -6.192 -10.560 1.00 76.44 87 ASP A C 1
ATOM 699 O O . ASP A 1 87 ? -10.388 -5.158 -11.231 1.00 76.44 87 ASP A O 1
ATOM 703 N N . GLY A 1 88 ? -10.202 -7.389 -11.148 1.00 67.62 88 GLY A N 1
ATOM 704 C CA . GLY A 1 88 ? -10.483 -7.643 -12.568 1.00 67.62 88 GLY A CA 1
ATOM 705 C C . GLY A 1 88 ? -9.712 -6.802 -13.608 1.00 67.62 88 GLY A C 1
ATOM 706 O O . GLY A 1 88 ? -8.658 -6.220 -13.354 1.00 67.62 88 GLY A O 1
ATOM 707 N N . ARG A 1 89 ? -10.236 -6.786 -14.850 1.00 62.41 89 ARG A N 1
ATOM 708 C CA . ARG A 1 89 ? -9.544 -6.310 -16.074 1.00 62.41 89 ARG A CA 1
ATOM 709 C C . ARG A 1 89 ? -9.188 -4.812 -16.100 1.00 62.41 89 ARG A C 1
ATOM 711 O O . ARG A 1 89 ? -8.313 -4.441 -16.874 1.00 62.41 89 ARG A O 1
ATOM 718 N N . ARG A 1 90 ? -9.853 -3.946 -15.319 1.00 64.94 90 ARG A N 1
ATOM 719 C CA . ARG A 1 90 ? -9.676 -2.473 -15.393 1.00 64.94 90 ARG A CA 1
ATOM 720 C C . ARG A 1 90 ? -8.935 -1.851 -14.204 1.00 64.94 90 ARG A C 1
ATOM 722 O O . ARG A 1 90 ? -8.329 -0.796 -14.383 1.00 64.94 90 ARG A O 1
ATOM 729 N N . ARG A 1 91 ? -8.948 -2.463 -13.015 1.00 67.88 91 ARG A N 1
ATOM 730 C CA . ARG A 1 91 ? -8.193 -1.998 -11.838 1.00 67.88 91 ARG A CA 1
ATOM 731 C C . ARG A 1 91 ? -7.548 -3.204 -11.164 1.00 67.88 91 ARG A C 1
ATOM 733 O O . ARG A 1 91 ? -8.143 -3.791 -10.277 1.00 67.88 91 ARG A O 1
ATOM 740 N N . PRO A 1 92 ? -6.326 -3.588 -11.560 1.00 84.19 92 PRO A N 1
ATOM 741 C CA . PRO A 1 92 ? -5.798 -4.893 -11.188 1.00 84.19 92 PRO A CA 1
ATOM 742 C C . PRO A 1 92 ? -5.675 -5.080 -9.674 1.00 84.19 92 PRO A C 1
ATOM 744 O O . PRO A 1 92 ? -5.710 -6.217 -9.228 1.00 84.19 92 PRO A O 1
ATOM 747 N N . TRP A 1 93 ? -5.566 -3.999 -8.892 1.00 93.75 93 TRP A N 1
ATOM 748 C CA . TRP A 1 93 ? -5.438 -4.068 -7.438 1.00 93.75 93 TRP A CA 1
ATOM 749 C C . TRP A 1 93 ? -6.228 -2.973 -6.730 1.00 93.75 93 TRP A C 1
ATOM 751 O O . TRP A 1 93 ? -6.250 -1.828 -7.198 1.00 93.75 93 TRP A O 1
ATOM 761 N N . ARG A 1 94 ? -6.815 -3.339 -5.591 1.00 94.12 94 ARG A N 1
ATOM 762 C CA . ARG A 1 94 ? -7.587 -2.475 -4.695 1.00 94.12 94 ARG A CA 1
ATOM 763 C C . ARG A 1 94 ? -7.134 -2.644 -3.260 1.00 94.12 94 ARG A C 1
ATOM 765 O O . ARG A 1 94 ? -6.819 -3.765 -2.867 1.00 94.12 94 ARG A O 1
ATOM 772 N N . ALA A 1 95 ? -7.169 -1.554 -2.503 1.00 95.50 95 ALA A N 1
ATOM 773 C CA . ALA A 1 95 ? -7.133 -1.593 -1.046 1.00 95.50 95 ALA A CA 1
ATOM 774 C C . ALA A 1 95 ? -8.540 -1.328 -0.515 1.00 95.50 95 ALA A C 1
ATOM 776 O O . ALA A 1 95 ? -9.157 -0.322 -0.864 1.00 95.50 95 ALA A O 1
ATOM 777 N N . VAL A 1 96 ? -9.037 -2.230 0.324 1.00 95.56 96 VAL A N 1
ATOM 778 C CA . VAL A 1 96 ? -10.283 -2.048 1.072 1.00 95.56 96 VAL A CA 1
ATOM 779 C C . VAL A 1 96 ? -9.925 -1.973 2.546 1.00 95.56 96 VAL A C 1
ATOM 781 O O . VAL A 1 96 ? -9.210 -2.849 3.026 1.00 95.56 96 VAL A O 1
ATOM 784 N N . ALA A 1 97 ? -10.381 -0.935 3.244 1.00 96.88 97 ALA A N 1
ATOM 785 C CA . ALA A 1 97 ? -10.131 -0.786 4.673 1.00 96.88 97 ALA A CA 1
ATOM 786 C C . ALA A 1 97 ? -10.667 -1.991 5.455 1.00 96.88 97 ALA A C 1
ATOM 788 O O . ALA A 1 97 ? -11.707 -2.557 5.114 1.00 96.88 97 ALA A O 1
ATOM 789 N N . LEU A 1 98 ? -9.932 -2.389 6.487 1.00 96.69 98 LEU A N 1
ATOM 790 C CA . LEU A 1 98 ? -10.415 -3.327 7.487 1.00 96.69 98 LEU A CA 1
ATOM 791 C C . LEU A 1 98 ? -10.965 -2.520 8.661 1.00 96.69 98 LEU A C 1
ATOM 793 O O . LEU A 1 98 ? -10.207 -1.820 9.325 1.00 96.69 98 LEU A O 1
ATOM 797 N N . ASP A 1 99 ? -12.265 -2.646 8.918 1.00 92.50 99 ASP A N 1
ATOM 798 C CA . ASP A 1 99 ? -12.932 -1.924 10.011 1.00 92.50 99 ASP A CA 1
ATOM 799 C C . ASP A 1 99 ? -12.835 -2.659 11.360 1.00 92.50 99 ASP A C 1
ATOM 801 O O . ASP A 1 99 ? -13.238 -2.129 12.390 1.00 92.50 99 ASP A O 1
ATOM 805 N N . SER A 1 100 ? -12.343 -3.903 11.371 1.00 92.56 100 SER A N 1
ATOM 806 C CA . SER A 1 100 ? -12.212 -4.713 12.587 1.00 92.56 100 SER A CA 1
ATOM 807 C C . SER A 1 100 ? -11.144 -5.804 12.466 1.00 92.56 100 SER A C 1
ATOM 809 O O . SER A 1 100 ? -10.705 -6.169 11.369 1.00 92.56 100 SER A O 1
ATOM 811 N N . GLY A 1 101 ? -10.749 -6.344 13.621 1.00 93.44 101 GLY A N 1
ATOM 812 C CA . GLY A 1 101 ? -9.797 -7.442 13.757 1.00 93.44 101 GLY A CA 1
ATOM 813 C C . GLY A 1 101 ? -8.360 -6.968 13.960 1.00 93.44 101 GLY A C 1
ATOM 814 O O . GLY A 1 101 ? -8.047 -5.791 13.813 1.00 93.44 101 GLY A O 1
ATOM 815 N N . ARG A 1 102 ? -7.458 -7.924 14.231 1.00 93.81 102 ARG A N 1
ATOM 816 C CA . ARG A 1 102 ? -6.102 -7.653 14.751 1.00 93.81 102 ARG A CA 1
ATOM 817 C C . ARG A 1 102 ? -5.317 -6.565 14.013 1.00 93.81 102 ARG A C 1
ATOM 819 O O . ARG A 1 102 ? -4.527 -5.861 14.622 1.00 93.81 102 ARG A O 1
ATOM 826 N N . TRP A 1 103 ? -5.472 -6.470 12.691 1.00 94.69 103 TRP A N 1
ATOM 827 C CA . TRP A 1 103 ? -4.741 -5.488 11.893 1.00 94.69 103 TRP A CA 1
ATOM 828 C C . TRP A 1 103 ? -5.348 -4.093 12.016 1.00 94.69 103 TRP A C 1
ATOM 830 O O . TRP A 1 103 ? -4.593 -3.129 12.082 1.00 94.69 103 TRP A O 1
ATOM 840 N N . ALA A 1 104 ? -6.678 -3.990 12.066 1.00 95.88 104 ALA A N 1
ATOM 841 C CA . ALA A 1 104 ? -7.387 -2.732 12.280 1.00 95.88 104 ALA A CA 1
ATOM 842 C C . ALA A 1 104 ? -7.112 -2.173 13.684 1.00 95.88 104 ALA A C 1
ATOM 844 O O . ALA A 1 104 ? -6.821 -0.983 13.822 1.00 95.88 104 ALA A O 1
ATOM 845 N N . ASP A 1 105 ? -7.110 -3.048 14.693 1.00 96.19 105 ASP A N 1
ATOM 846 C CA . ASP A 1 105 ? -6.772 -2.691 16.074 1.00 96.19 105 ASP A CA 1
ATOM 847 C C . ASP A 1 105 ? -5.325 -2.180 16.146 1.00 96.19 105 ASP A C 1
ATOM 849 O O . ASP A 1 105 ? -5.072 -1.065 16.593 1.00 96.19 105 ASP A O 1
ATOM 853 N N . HIS A 1 106 ? -4.380 -2.922 15.558 1.00 95.06 106 HIS A N 1
ATOM 854 C CA . HIS A 1 106 ? -2.970 -2.527 15.524 1.00 95.06 106 HIS A CA 1
ATOM 855 C C . HIS A 1 106 ? -2.738 -1.209 14.762 1.00 95.06 106 HIS A C 1
ATOM 857 O O . HIS A 1 106 ? -1.932 -0.382 15.183 1.00 95.06 106 HIS A O 1
ATOM 863 N N . ALA A 1 107 ? -3.447 -0.967 13.653 1.00 96.25 107 ALA A N 1
ATOM 864 C CA . ALA A 1 107 ? -3.367 0.317 12.956 1.00 96.25 107 ALA A CA 1
ATOM 865 C C . ALA A 1 107 ? -3.853 1.472 13.841 1.00 96.25 107 ALA A C 1
ATOM 867 O O . ALA A 1 107 ? -3.239 2.538 13.846 1.00 96.25 107 ALA A O 1
ATOM 868 N N . SER A 1 108 ? -4.945 1.260 14.580 1.00 95.81 108 SER A N 1
ATOM 869 C CA . SER A 1 108 ? -5.495 2.245 15.516 1.00 95.81 108 SER A CA 1
ATOM 870 C C . SER A 1 108 ? -4.508 2.560 16.638 1.00 95.81 108 SER A C 1
ATOM 872 O O . SER A 1 108 ? -4.232 3.734 16.874 1.00 95.81 108 SER A O 1
ATOM 874 N N . ASP A 1 109 ? -3.911 1.536 17.249 1.00 96.06 109 ASP A N 1
ATOM 875 C CA . ASP A 1 109 ? -2.916 1.695 18.315 1.00 96.06 109 ASP A CA 1
ATOM 876 C C . ASP A 1 109 ? -1.689 2.478 17.833 1.00 96.06 109 ASP A C 1
ATOM 878 O O . ASP A 1 109 ? -1.270 3.449 18.466 1.00 96.06 109 ASP A O 1
ATOM 882 N N . LEU A 1 110 ? -1.143 2.113 16.667 1.00 95.31 110 LEU A N 1
ATOM 883 C CA . LEU A 1 110 ? 0.011 2.805 16.094 1.00 95.31 110 LEU A CA 1
ATOM 884 C C . LEU A 1 110 ? -0.302 4.271 15.782 1.00 95.31 110 LEU A C 1
ATOM 886 O O . LEU A 1 110 ? 0.525 5.139 16.053 1.00 95.31 110 LEU A O 1
ATOM 890 N N . ASN A 1 111 ? -1.493 4.555 15.250 1.00 95.56 111 ASN A N 1
ATOM 891 C CA . ASN A 1 111 ? -1.938 5.920 14.971 1.00 95.56 111 ASN A CA 1
ATOM 892 C C . ASN A 1 111 ? -2.210 6.740 16.239 1.00 95.56 111 ASN A C 1
ATOM 894 O O . ASN A 1 111 ? -2.077 7.956 16.195 1.00 95.56 111 ASN A O 1
ATOM 898 N N . ALA A 1 112 ? -2.606 6.109 17.347 1.00 94.62 112 ALA A N 1
ATOM 899 C CA . ALA A 1 112 ? -2.805 6.788 18.627 1.00 94.62 112 ALA A CA 1
ATOM 900 C C . ALA A 1 112 ? -1.479 7.086 19.352 1.00 94.62 112 ALA A C 1
ATOM 902 O O . ALA A 1 112 ? -1.431 7.959 20.216 1.00 94.62 112 ALA A O 1
ATOM 903 N N . SER A 1 113 ? -0.419 6.343 19.019 1.00 89.12 113 SER A N 1
ATOM 904 C CA . SER A 1 113 ? 0.900 6.435 19.658 1.00 89.12 113 SER A CA 1
ATOM 905 C C . SER A 1 113 ? 1.905 7.374 18.972 1.00 89.12 113 SER A C 1
ATOM 907 O O . SER A 1 113 ? 2.975 7.610 19.536 1.00 89.12 113 SER A O 1
ATOM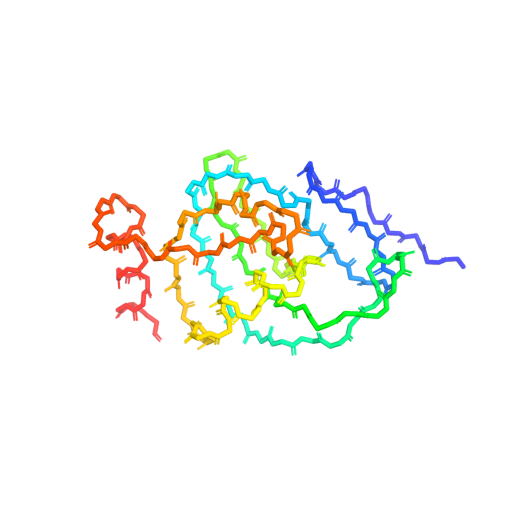 909 N N . GLY A 1 114 ? 1.598 7.863 17.765 1.00 70.19 114 GLY A N 1
ATOM 910 C CA . GLY A 1 114 ? 2.467 8.725 16.947 1.00 70.19 114 GLY A CA 1
ATOM 911 C C . GLY A 1 114 ? 1.983 10.163 16.877 1.00 70.19 114 GLY A C 1
ATOM 912 O O . GLY A 1 114 ? 2.859 11.047 16.751 1.00 70.19 114 GLY A O 1
#

Sequence (114 aa):
MRIYPEPPAGCYWSSGTLWWTVQPGDVLFFVHHLVRAHNGHREVTAAVVDLHRTGQDLKRVAVPSPSLSRDLAVWQGRWAAVRILRDGRRRPWRAVALDSGRWADHASDLNASG

Radius of gyration: 13.83 Å; chains: 1; bounding box: 40×23×37 Å

Foldseek 3Di:
DDDDPDAPPQWDDDPRAIAGNDD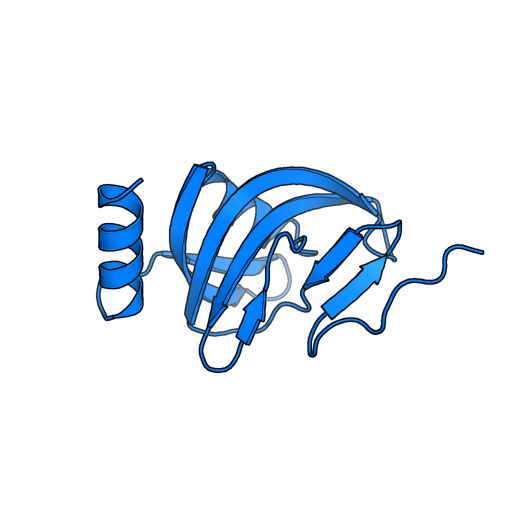FFKKKKAFAAWDFDDPPPGTETWTQIFIDDVPDTRHRHTYPFNQQRVQCRVNHRFIFIWTWDQDPDPRRIHTDGDPDDDNNVVRVVRRVVD

Secondary structure (DSSP, 8-state):
---PPPPPTTEEEETTEEEE---SEEEEEEEEEEEEEE-SSSEEEEEEEEEEETTEEEEEEEP--HHHHHHHGGGBTSEEEEEEEEETTTEEEEEEE--SSHHHHHHHHHHHH-

pLDDT: mean 92.47, std 8.22, range [52.53, 98.25]